Protein AF-A0AAD0WI29-F1 (afdb_monomer_lite)

Structure (mmCIF, N/CA/C/O backbone):
data_AF-A0AAD0WI29-F1
#
_entry.id   AF-A0AAD0WI29-F1
#
loop_
_atom_site.group_PDB
_atom_site.id
_atom_site.type_symbol
_atom_site.label_atom_id
_atom_site.label_alt_id
_atom_site.label_comp_id
_atom_site.label_asym_id
_atom_site.label_entity_id
_atom_site.label_seq_id
_atom_site.pdbx_PDB_ins_code
_atom_site.Cartn_x
_atom_site.Cartn_y
_atom_site.Cartn_z
_atom_site.occupancy
_atom_site.B_iso_or_equiv
_atom_site.auth_seq_id
_atom_site.auth_comp_id
_atom_site.auth_asym_id
_atom_site.auth_atom_id
_atom_site.pdbx_PDB_model_num
ATOM 1 N N . MET A 1 1 ? 20.778 -1.646 -0.761 1.00 39.88 1 MET A N 1
ATOM 2 C CA . MET A 1 1 ? 20.517 -1.618 -2.217 1.00 39.88 1 MET A CA 1
ATOM 3 C C . MET A 1 1 ? 19.175 -0.951 -2.430 1.00 39.88 1 MET A C 1
ATOM 5 O O . MET A 1 1 ? 18.152 -1.609 -2.266 1.00 39.88 1 MET A O 1
ATOM 9 N N . GLU A 1 2 ? 19.166 0.341 -2.748 1.00 46.34 2 GLU A N 1
ATOM 10 C CA . GLU A 1 2 ? 17.969 1.002 -3.269 1.00 46.34 2 GLU A CA 1
ATOM 11 C C . GLU A 1 2 ? 17.671 0.388 -4.636 1.00 46.34 2 GLU A C 1
ATOM 13 O O . GLU A 1 2 ? 18.314 0.671 -5.641 1.00 46.34 2 GLU A O 1
ATOM 18 N N . ARG A 1 3 ? 16.768 -0.590 -4.650 1.00 57.34 3 ARG A N 1
ATOM 19 C CA . ARG A 1 3 ? 16.288 -1.200 -5.887 1.00 57.34 3 ARG A CA 1
ATOM 20 C C . ARG A 1 3 ? 15.343 -0.191 -6.525 1.00 57.34 3 ARG A C 1
ATOM 22 O O . ARG A 1 3 ? 14.165 -0.158 -6.159 1.00 57.34 3 ARG A O 1
ATOM 29 N N . GLU A 1 4 ? 15.916 0.625 -7.405 1.00 71.81 4 GLU A N 1
ATOM 30 C CA . GLU A 1 4 ? 15.285 1.757 -8.079 1.00 71.81 4 GLU A CA 1
ATOM 31 C 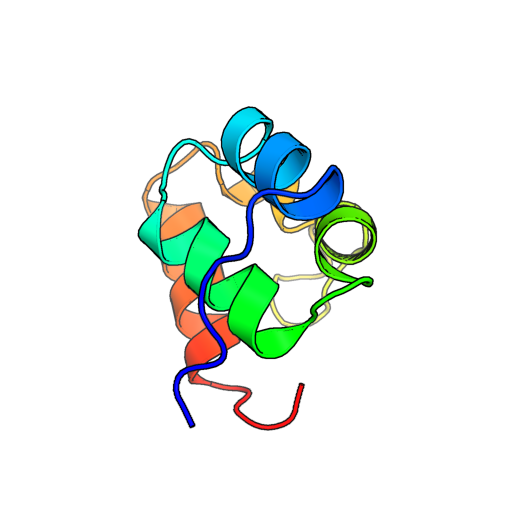C . GLU A 1 4 ? 13.854 1.458 -8.530 1.00 71.81 4 GLU A C 1
ATOM 33 O O . GLU A 1 4 ? 13.522 0.370 -9.016 1.00 71.81 4 GLU A O 1
ATOM 38 N N . TRP A 1 5 ? 13.001 2.463 -8.365 1.00 79.88 5 TRP A N 1
ATOM 39 C CA . TRP A 1 5 ? 11.710 2.533 -9.025 1.00 79.88 5 TRP A CA 1
ATOM 40 C C . TRP A 1 5 ? 11.927 2.404 -10.538 1.00 79.88 5 TRP A C 1
ATOM 42 O O . TRP A 1 5 ? 12.480 3.300 -11.171 1.00 79.88 5 TRP A O 1
ATOM 52 N N . ARG A 1 6 ? 11.542 1.264 -11.119 1.00 77.44 6 ARG A N 1
ATOM 53 C CA . ARG A 1 6 ? 11.719 0.990 -12.551 1.00 77.44 6 ARG A CA 1
ATOM 54 C C . ARG A 1 6 ? 10.394 1.178 -13.251 1.00 77.44 6 ARG A C 1
ATOM 56 O O . ARG A 1 6 ? 9.501 0.395 -12.962 1.00 77.44 6 ARG A O 1
ATOM 63 N N . GLY A 1 7 ? 10.315 2.120 -14.191 1.00 78.88 7 GLY A N 1
ATOM 64 C CA . GLY A 1 7 ? 9.160 2.277 -15.076 1.00 78.88 7 GLY A CA 1
ATOM 65 C C . GLY A 1 7 ? 8.832 0.963 -15.785 1.00 78.88 7 GLY A C 1
ATOM 66 O O . GLY A 1 7 ? 9.528 0.544 -16.705 1.00 78.88 7 GLY A O 1
ATOM 67 N N . ASN A 1 8 ? 7.820 0.275 -15.280 1.00 86.44 8 ASN A N 1
ATOM 68 C CA . ASN A 1 8 ? 7.222 -0.933 -15.822 1.00 86.44 8 ASN A CA 1
ATOM 69 C C . ASN A 1 8 ? 5.716 -0.915 -15.516 1.00 86.44 8 ASN A C 1
ATOM 71 O O . ASN A 1 8 ? 5.252 -0.090 -14.723 1.00 86.44 8 ASN A O 1
ATOM 75 N N . GLY A 1 9 ? 4.965 -1.858 -16.088 1.00 89.06 9 GLY A N 1
ATOM 76 C CA . GLY A 1 9 ? 3.506 -1.890 -15.942 1.00 89.06 9 GLY A CA 1
ATOM 77 C C . GLY A 1 9 ? 3.009 -1.881 -14.490 1.00 89.06 9 GLY A C 1
ATOM 78 O O . GLY A 1 9 ? 1.961 -1.312 -14.217 1.00 89.06 9 GLY A O 1
ATOM 79 N N . ILE A 1 10 ? 3.767 -2.427 -13.531 1.00 90.81 10 ILE A N 1
ATOM 80 C CA . ILE A 1 10 ? 3.369 -2.427 -12.115 1.00 90.81 10 ILE A CA 1
ATOM 81 C C . ILE A 1 10 ? 3.594 -1.057 -11.481 1.00 90.81 10 ILE A C 1
ATOM 83 O O . ILE A 1 10 ? 2.717 -0.563 -10.785 1.00 90.81 10 ILE A O 1
ATOM 87 N N . THR A 1 11 ? 4.743 -0.420 -11.710 1.00 91.38 11 THR A N 1
ATOM 88 C CA . THR A 1 11 ? 4.984 0.935 -11.185 1.00 91.38 11 THR A CA 1
ATOM 89 C C . THR A 1 11 ? 4.056 1.968 -11.818 1.00 91.38 11 THR A C 1
ATOM 91 O O . THR A 1 11 ? 3.629 2.891 -11.136 1.00 91.38 11 THR A O 1
ATOM 94 N N . GLU A 1 12 ? 3.710 1.796 -13.098 1.00 93.12 12 GLU A N 1
ATOM 95 C CA . GLU A 1 12 ? 2.718 2.637 -13.775 1.00 93.12 12 GLU A CA 1
ATOM 96 C C . GLU A 1 12 ? 1.339 2.471 -13.139 1.00 93.12 12 GLU A C 1
ATOM 98 O O . GLU A 1 12 ? 0.676 3.463 -12.838 1.00 93.12 12 GLU A O 1
ATOM 103 N N . GLU A 1 13 ? 0.933 1.230 -12.871 1.00 94.50 13 GLU A N 1
ATOM 104 C CA . GLU A 1 13 ? -0.341 0.949 -12.219 1.00 94.50 13 GLU A CA 1
ATOM 105 C C . GLU A 1 13 ? -0.370 1.467 -10.775 1.00 94.50 13 GLU A C 1
ATOM 107 O O . GLU A 1 13 ? -1.332 2.112 -10.367 1.00 94.50 13 GLU A O 1
ATOM 112 N N . LEU A 1 14 ? 0.716 1.302 -10.013 1.00 93.69 14 LEU A N 1
ATOM 113 C CA . LEU A 1 14 ? 0.840 1.885 -8.675 1.00 93.69 14 LEU A CA 1
ATOM 114 C C . LEU A 1 14 ? 0.714 3.412 -8.698 1.00 93.69 14 LEU A C 1
ATOM 116 O O . LEU A 1 14 ? 0.024 3.967 -7.851 1.00 93.69 14 LEU A O 1
ATOM 120 N N . SER A 1 15 ? 1.331 4.092 -9.668 1.00 92.75 15 SER A N 1
ATOM 121 C CA . SER A 1 15 ? 1.196 5.547 -9.823 1.00 92.75 15 SER A CA 1
ATOM 122 C C . SER A 1 15 ? -0.211 5.994 -10.220 1.00 92.75 15 SER A C 1
ATOM 124 O O . SER A 1 15 ? -0.572 7.134 -9.947 1.00 92.75 15 SER A O 1
ATOM 126 N N . ARG A 1 16 ? -1.010 5.130 -10.857 1.00 93.81 16 ARG A N 1
ATOM 127 C CA . ARG A 1 16 ? -2.421 5.418 -11.162 1.00 93.81 16 ARG A CA 1
ATOM 128 C C . ARG A 1 16 ? -3.327 5.216 -9.954 1.00 93.81 16 ARG A C 1
ATOM 130 O O . ARG A 1 16 ? -4.258 5.990 -9.762 1.00 93.81 16 ARG A O 1
ATOM 137 N N . LEU A 1 17 ? -3.073 4.172 -9.167 1.00 94.06 17 LEU A N 1
ATOM 138 C CA . LEU A 1 17 ? -3.905 3.804 -8.019 1.00 94.06 17 LEU A CA 1
ATOM 139 C C . LEU A 1 17 ? -3.584 4.632 -6.768 1.00 94.06 17 LEU A C 1
ATOM 141 O O . LEU A 1 17 ? -4.449 4.818 -5.915 1.00 94.06 17 LEU A O 1
ATOM 145 N N . ILE A 1 18 ? -2.347 5.117 -6.640 1.00 93.62 18 ILE A N 1
ATOM 146 C CA . ILE A 1 18 ? -1.847 5.774 -5.434 1.00 93.62 18 ILE A CA 1
ATOM 147 C C . ILE A 1 18 ? -1.329 7.168 -5.782 1.00 93.62 18 ILE A C 1
ATOM 149 O O . ILE A 1 18 ? -0.269 7.323 -6.382 1.00 93.62 18 ILE A O 1
ATOM 153 N N . ASN A 1 19 ? -2.045 8.194 -5.321 1.00 88.81 19 ASN A N 1
ATOM 154 C CA . ASN A 1 19 ? -1.627 9.591 -5.499 1.00 88.81 19 ASN A CA 1
ATOM 155 C C . ASN A 1 19 ? -0.362 9.947 -4.695 1.00 88.81 19 ASN A C 1
ATOM 157 O O . ASN A 1 19 ? 0.334 10.905 -5.020 1.00 88.81 19 ASN A O 1
ATOM 161 N N . ASP A 1 20 ? -0.071 9.197 -3.632 1.00 90.69 20 ASP A N 1
ATOM 162 C CA . ASP A 1 20 ? 1.123 9.376 -2.810 1.00 90.69 20 ASP A CA 1
ATOM 163 C C . ASP A 1 20 ? 2.295 8.545 -3.351 1.00 90.69 20 ASP A C 1
ATOM 165 O O . ASP A 1 20 ? 2.358 7.321 -3.190 1.00 90.69 20 ASP A O 1
ATOM 169 N N . GLN A 1 21 ? 3.248 9.231 -3.980 1.00 90.00 21 GLN A N 1
ATOM 170 C CA . GLN A 1 21 ? 4.394 8.588 -4.612 1.00 90.00 21 GLN A CA 1
ATOM 171 C C . GLN A 1 21 ? 5.333 7.903 -3.606 1.00 90.00 21 GLN A C 1
ATOM 173 O O . GLN A 1 21 ? 5.955 6.897 -3.945 1.00 90.00 21 GLN A O 1
ATOM 178 N N . GLU A 1 22 ? 5.437 8.404 -2.376 1.00 90.25 22 GLU A N 1
ATOM 179 C CA . GLU A 1 22 ? 6.308 7.810 -1.359 1.00 90.25 22 GLU A CA 1
ATOM 180 C C . GLU A 1 22 ? 5.712 6.502 -0.835 1.00 90.25 22 GLU A C 1
ATOM 182 O O . GLU A 1 22 ? 6.423 5.503 -0.711 1.00 90.25 22 GLU A O 1
ATOM 187 N N . ILE A 1 23 ? 4.391 6.452 -0.642 1.00 92.31 23 ILE A N 1
ATOM 188 C CA . ILE A 1 23 ? 3.693 5.197 -0.336 1.00 92.31 23 ILE A CA 1
ATOM 189 C C . ILE A 1 23 ? 3.823 4.212 -1.498 1.00 92.31 23 ILE A C 1
ATOM 191 O O . ILE A 1 23 ? 4.142 3.044 -1.273 1.00 92.31 23 ILE A O 1
ATOM 195 N N . ALA A 1 24 ? 3.627 4.665 -2.739 1.00 93.44 24 ALA A N 1
ATOM 196 C CA . ALA A 1 24 ? 3.769 3.807 -3.911 1.00 93.44 24 ALA A CA 1
ATOM 197 C C . ALA A 1 24 ? 5.172 3.178 -3.983 1.00 93.44 24 ALA A C 1
ATOM 199 O O . ALA A 1 24 ? 5.303 1.961 -4.150 1.00 93.44 24 ALA A O 1
ATOM 200 N N . LYS A 1 25 ? 6.224 3.986 -3.784 1.00 91.31 25 LYS A N 1
ATOM 201 C CA . LYS A 1 25 ? 7.617 3.520 -3.724 1.00 91.31 25 LYS A CA 1
ATOM 202 C C . LYS A 1 25 ? 7.853 2.541 -2.580 1.00 91.31 25 LYS A C 1
ATOM 204 O O . LYS A 1 25 ? 8.526 1.537 -2.803 1.00 91.31 25 LYS A O 1
ATOM 209 N N . ALA A 1 26 ? 7.310 2.804 -1.393 1.00 90.00 26 ALA A N 1
ATOM 210 C CA . ALA A 1 26 ? 7.448 1.916 -0.242 1.00 90.00 26 ALA A CA 1
ATOM 211 C C . ALA A 1 26 ? 6.816 0.542 -0.518 1.00 90.00 26 ALA A C 1
ATOM 213 O O . ALA A 1 26 ? 7.480 -0.481 -0.362 1.00 90.00 26 ALA A O 1
ATOM 214 N N . ILE A 1 27 ? 5.583 0.519 -1.034 1.00 91.81 27 ILE A N 1
ATOM 215 C CA . ILE A 1 27 ? 4.874 -0.715 -1.406 1.00 91.81 27 ILE A CA 1
ATOM 216 C C . ILE A 1 27 ? 5.659 -1.488 -2.472 1.00 91.81 27 ILE A C 1
ATOM 218 O O . ILE A 1 27 ? 5.913 -2.680 -2.298 1.00 91.81 27 ILE A O 1
ATOM 222 N N . TRP A 1 28 ? 6.109 -0.821 -3.542 1.00 91.44 28 TRP A N 1
ATOM 223 C CA . TRP A 1 28 ? 6.945 -1.454 -4.570 1.00 91.44 28 TRP A CA 1
ATOM 224 C C . TRP A 1 28 ? 8.259 -1.995 -4.003 1.00 91.44 28 TRP A C 1
ATOM 226 O O . TRP A 1 28 ? 8.713 -3.082 -4.374 1.00 91.44 28 TRP A O 1
ATOM 236 N N . GLY A 1 29 ? 8.875 -1.227 -3.105 1.00 88.12 29 GLY A N 1
ATOM 237 C CA . GLY A 1 29 ? 10.110 -1.564 -2.416 1.00 88.12 29 GLY A CA 1
ATOM 238 C C . GLY A 1 29 ? 10.016 -2.902 -1.691 1.00 88.12 29 GLY A C 1
ATOM 239 O O . GLY A 1 29 ? 10.913 -3.737 -1.865 1.00 88.12 29 GLY A O 1
ATOM 240 N N . SER A 1 30 ? 8.912 -3.093 -0.969 1.00 87.75 30 SER A N 1
ATOM 241 C CA . SER A 1 30 ? 8.589 -4.287 -0.190 1.00 87.75 30 SER A CA 1
ATOM 242 C C . SER A 1 30 ? 8.111 -5.454 -1.060 1.00 87.75 30 SER A C 1
ATOM 244 O O . SER A 1 30 ? 8.664 -6.541 -0.986 1.00 87.75 30 SER A O 1
ATOM 246 N N . LEU A 1 31 ? 7.126 -5.242 -1.937 1.00 90.19 31 LEU A N 1
ATOM 247 C CA . LEU A 1 31 ? 6.340 -6.341 -2.523 1.00 90.19 31 LEU A CA 1
ATOM 248 C C . LEU A 1 31 ? 6.668 -6.668 -3.979 1.00 90.19 31 LEU A C 1
ATOM 250 O O . LEU A 1 31 ? 6.306 -7.737 -4.474 1.00 90.19 31 LEU A O 1
ATOM 254 N N . ARG A 1 32 ? 7.326 -5.752 -4.699 1.00 90.06 32 ARG A N 1
ATOM 255 C CA . ARG A 1 32 ? 7.676 -5.921 -6.119 1.00 90.06 32 ARG A CA 1
ATOM 256 C C . ARG A 1 32 ? 6.457 -6.329 -6.954 1.00 90.06 32 ARG A C 1
ATOM 258 O O . ARG A 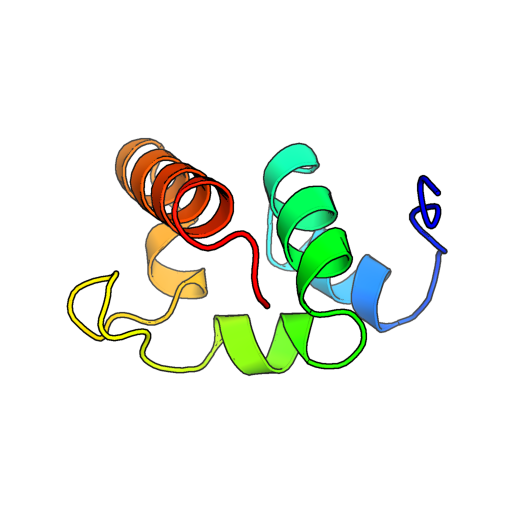1 32 ? 5.468 -5.599 -6.983 1.00 90.06 32 ARG A O 1
ATOM 265 N N . SER A 1 33 ? 6.506 -7.480 -7.625 1.00 91.19 33 SER A N 1
ATOM 266 C CA . SER A 1 33 ? 5.437 -7.973 -8.499 1.00 91.19 33 SER A CA 1
ATOM 267 C C . SER A 1 33 ? 4.093 -8.147 -7.800 1.00 91.19 33 SER A C 1
ATOM 269 O O . SER A 1 33 ? 3.060 -8.010 -8.448 1.00 91.19 33 SER A O 1
ATOM 271 N N . GLU A 1 34 ? 4.084 -8.376 -6.485 1.00 92.56 34 GLU A N 1
ATOM 272 C CA . GLU A 1 34 ? 2.845 -8.578 -5.734 1.00 92.56 34 GLU A CA 1
ATOM 273 C C . GLU A 1 34 ? 2.189 -7.265 -5.279 1.00 92.56 34 GLU A C 1
ATOM 275 O O . GLU A 1 34 ? 1.098 -7.308 -4.716 1.00 92.56 34 GLU A O 1
ATOM 280 N N . SER A 1 35 ? 2.799 -6.102 -5.546 1.00 93.19 35 SER A N 1
ATOM 281 C CA . SER A 1 35 ? 2.338 -4.796 -5.041 1.00 93.19 35 SER A CA 1
ATOM 282 C C . SER A 1 35 ? 0.871 -4.505 -5.365 1.00 93.19 35 SER A C 1
ATOM 284 O O . SER A 1 35 ? 0.079 -4.247 -4.463 1.00 93.19 35 SER A O 1
ATOM 286 N N . VAL A 1 36 ? 0.484 -4.594 -6.643 1.00 95.31 36 VAL A N 1
ATOM 287 C CA . VAL A 1 36 ? -0.894 -4.301 -7.081 1.00 95.31 36 VAL A CA 1
ATOM 288 C C . VAL A 1 36 ? -1.869 -5.320 -6.505 1.00 95.31 36 VAL A C 1
ATOM 290 O O . VAL A 1 36 ? -2.911 -4.969 -5.972 1.00 95.31 36 VAL A O 1
ATOM 293 N N . LYS A 1 37 ? -1.511 -6.603 -6.532 1.00 95.62 37 LYS A N 1
ATOM 294 C CA . LYS A 1 37 ? -2.360 -7.667 -5.990 1.00 95.62 37 LYS A CA 1
ATOM 295 C C . LYS A 1 37 ? -2.601 -7.504 -4.491 1.00 95.62 37 LYS A C 1
ATOM 297 O O . LYS A 1 37 ? -3.691 -7.781 -4.004 1.00 95.62 37 LYS A O 1
ATOM 302 N N . TRP A 1 38 ? -1.578 -7.081 -3.760 1.00 95.06 38 TRP A N 1
ATOM 303 C CA . TRP A 1 38 ? -1.654 -6.831 -2.332 1.00 95.06 38 TRP A CA 1
ATOM 304 C C . TRP A 1 38 ? -2.561 -5.648 -1.986 1.00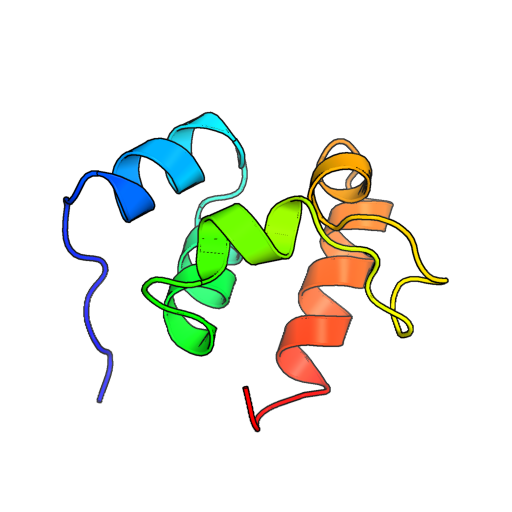 95.06 38 TRP A C 1
ATOM 306 O O . TRP A 1 38 ? -3.297 -5.740 -1.008 1.00 95.06 38 TRP A O 1
ATOM 316 N N . LEU A 1 39 ? -2.598 -4.596 -2.816 1.00 96.56 39 LEU A N 1
ATOM 317 C CA . LEU A 1 39 ? -3.521 -3.466 -2.627 1.00 96.56 39 LEU A CA 1
ATOM 318 C C . LEU A 1 39 ? -4.992 -3.896 -2.557 1.00 96.56 39 LEU A C 1
ATOM 320 O O . LEU A 1 39 ? -5.782 -3.251 -1.872 1.00 96.56 39 LEU A O 1
ATOM 324 N N . HIS A 1 40 ? -5.338 -4.988 -3.239 1.00 96.81 40 HIS A N 1
ATOM 325 C CA . HIS A 1 40 ? -6.692 -5.537 -3.318 1.00 96.81 40 HIS A CA 1
ATOM 326 C C . HIS A 1 40 ? -6.927 -6.735 -2.386 1.00 96.81 40 HIS A C 1
ATOM 328 O O . HIS A 1 40 ? -7.903 -7.467 -2.555 1.00 96.81 40 HIS A O 1
ATOM 334 N N . ARG A 1 41 ? -6.027 -6.989 -1.431 1.00 96.00 41 ARG A N 1
ATOM 335 C CA . ARG A 1 41 ? -6.164 -8.084 -0.466 1.00 96.00 41 ARG A CA 1
ATOM 336 C C . ARG A 1 41 ? -6.429 -7.538 0.935 1.00 96.00 41 ARG A C 1
ATOM 338 O O . ARG A 1 41 ? -5.733 -6.616 1.351 1.00 96.00 41 ARG A O 1
ATOM 345 N N . PRO A 1 42 ? -7.352 -8.153 1.695 1.00 96.38 42 PRO A N 1
ATOM 346 C CA . PRO A 1 42 ? -7.494 -7.900 3.122 1.00 96.38 42 PRO A CA 1
ATOM 347 C C . PRO A 1 42 ? -6.163 -8.081 3.855 1.00 96.38 42 PRO A C 1
ATOM 349 O O . PRO A 1 42 ? -5.547 -9.148 3.774 1.00 96.38 42 PRO A O 1
ATOM 352 N N . VAL A 1 43 ? -5.727 -7.058 4.591 1.00 92.81 43 VAL A N 1
ATOM 353 C CA . VAL A 1 43 ? -4.522 -7.130 5.426 1.00 92.81 43 VAL A CA 1
ATOM 354 C C . VAL A 1 43 ? -4.938 -7.159 6.898 1.00 92.81 43 VAL A C 1
ATOM 356 O O . VAL A 1 43 ? -5.508 -6.179 7.377 1.00 92.81 43 VAL A O 1
ATOM 359 N N . PRO A 1 44 ? -4.635 -8.227 7.663 1.00 91.44 44 PRO A N 1
ATOM 360 C CA . PRO A 1 44 ? -5.063 -8.346 9.061 1.00 91.44 44 PRO A CA 1
ATOM 361 C C . PRO A 1 44 ? -4.667 -7.156 9.947 1.00 91.44 44 PRO A C 1
ATOM 363 O O . PRO A 1 44 ? -5.457 -6.699 10.765 1.00 91.44 44 PRO A O 1
ATOM 366 N N . MET A 1 45 ? -3.473 -6.595 9.736 1.00 90.25 45 MET A N 1
ATOM 367 C CA . MET A 1 45 ? -2.977 -5.427 10.481 1.00 90.25 45 MET A CA 1
ATOM 368 C C . MET A 1 45 ? -3.662 -4.105 10.116 1.00 90.25 45 MET A C 1
ATOM 370 O O . MET A 1 45 ? -3.490 -3.109 10.811 1.00 90.25 45 MET A O 1
ATOM 374 N N . LEU A 1 46 ? -4.444 -4.096 9.041 1.00 94.00 46 LEU A N 1
ATOM 375 C CA . LEU A 1 46 ? -5.312 -2.995 8.641 1.00 94.00 46 LEU A CA 1
ATOM 376 C C . LEU A 1 46 ? -6.777 -3.338 8.940 1.00 94.00 46 LEU A C 1
ATOM 378 O O . LEU A 1 46 ? -7.666 -2.965 8.185 1.00 94.00 46 LEU A O 1
ATOM 382 N N . GLU A 1 47 ? -7.028 -4.091 10.017 1.00 94.50 47 G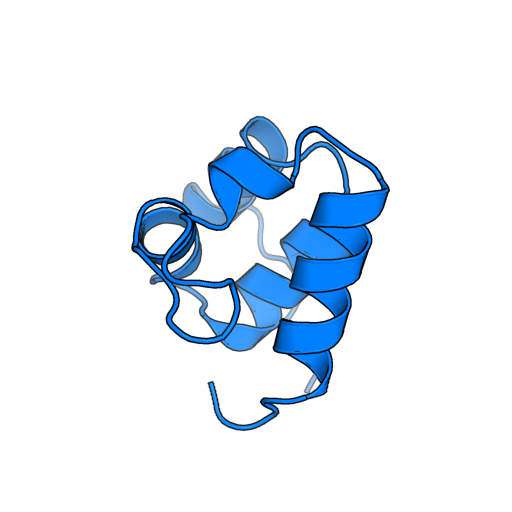LU A N 1
ATOM 383 C CA . GLU A 1 47 ? -8.369 -4.560 10.407 1.00 94.50 47 GLU A CA 1
ATOM 384 C C . GLU A 1 47 ? -9.056 -5.362 9.291 1.00 94.50 47 GLU A C 1
ATOM 386 O O . GLU A 1 47 ? -10.270 -5.322 9.124 1.00 94.50 47 GLU A O 1
ATOM 391 N N . SER A 1 48 ? -8.264 -6.104 8.511 1.00 94.94 48 SER A N 1
ATOM 392 C CA . SER A 1 48 ? -8.721 -6.857 7.335 1.00 94.94 48 SER A CA 1
ATOM 393 C C . SER A 1 48 ? -9.319 -5.993 6.215 1.00 94.94 48 SER A C 1
ATOM 395 O O . SER A 1 48 ? -10.009 -6.516 5.345 1.00 94.94 48 SER A O 1
ATOM 397 N N . GLN A 1 49 ? -9.027 -4.692 6.188 1.00 96.56 49 GLN A N 1
ATOM 398 C CA . GLN A 1 49 ? -9.354 -3.830 5.053 1.00 96.56 49 GLN A CA 1
ATOM 399 C C . GLN A 1 49 ? -8.319 -3.997 3.935 1.00 96.56 49 GLN A C 1
ATOM 401 O O . GLN A 1 49 ? -7.164 -4.372 4.180 1.00 96.56 49 GLN A O 1
ATOM 406 N N . CYS A 1 50 ? -8.734 -3.723 2.699 1.00 96.81 50 CYS A N 1
ATOM 407 C CA . CYS A 1 50 ? -7.814 -3.657 1.573 1.00 96.81 50 CYS A CA 1
ATOM 408 C C . CYS A 1 50 ? -7.043 -2.328 1.629 1.00 96.81 50 CYS A C 1
ATOM 410 O O . CYS A 1 50 ? -7.657 -1.277 1.829 1.00 96.81 50 CYS A O 1
ATOM 412 N N . PRO A 1 51 ? -5.713 -2.330 1.428 1.00 96.88 51 PRO A N 1
ATOM 413 C CA . PRO A 1 51 ? -4.923 -1.106 1.446 1.00 96.88 51 PRO A CA 1
ATOM 414 C C . PRO A 1 51 ? -5.449 -0.028 0.496 1.00 96.88 51 PRO A C 1
ATOM 416 O O . PRO A 1 51 ? -5.433 1.140 0.866 1.00 96.88 51 PRO A O 1
ATOM 419 N N . ILE A 1 52 ? -5.947 -0.401 -0.690 1.00 96.69 52 ILE A N 1
ATOM 420 C CA . ILE A 1 52 ? -6.454 0.569 -1.669 1.00 96.69 52 ILE A CA 1
ATOM 421 C C . ILE A 1 52 ? -7.584 1.443 -1.113 1.00 96.69 52 ILE A C 1
ATOM 423 O O . ILE A 1 52 ? -7.558 2.656 -1.308 1.00 96.69 52 ILE A O 1
ATOM 427 N N . ASP A 1 53 ? -8.494 0.860 -0.334 1.00 96.06 53 ASP A N 1
ATOM 428 C CA . ASP A 1 53 ? -9.652 1.565 0.222 1.00 96.06 53 ASP A CA 1
ATOM 429 C C . ASP A 1 53 ? -9.234 2.607 1.275 1.00 96.06 53 ASP A C 1
ATOM 431 O O . ASP A 1 53 ? -9.915 3.610 1.490 1.00 96.06 53 ASP A O 1
ATOM 435 N N . LEU A 1 54 ? -8.075 2.410 1.911 1.00 96.06 54 LEU A N 1
ATOM 436 C CA . LEU A 1 54 ? -7.535 3.309 2.931 1.00 96.06 54 LEU A CA 1
ATOM 437 C C . LEU A 1 54 ? -6.753 4.489 2.339 1.00 96.06 54 LEU A C 1
ATOM 439 O O . LEU A 1 54 ? -6.625 5.530 2.981 1.00 96.06 54 LEU A O 1
ATOM 443 N N . LEU A 1 55 ? -6.219 4.370 1.123 1.00 95.75 55 LEU A N 1
ATOM 444 C CA . LEU A 1 55 ? -5.305 5.378 0.564 1.00 95.75 55 LEU A CA 1
ATOM 445 C C . LEU A 1 55 ? -5.994 6.700 0.187 1.00 95.75 55 LEU A C 1
ATOM 447 O O . LEU A 1 55 ? -5.318 7.715 -0.020 1.00 95.75 55 LEU A O 1
ATOM 451 N N . HIS A 1 56 ? -7.326 6.720 0.154 1.00 92.19 56 HIS A N 1
ATOM 452 C CA . HIS A 1 56 ? -8.122 7.905 -0.162 1.00 92.19 56 HIS A CA 1
ATOM 453 C C . HIS A 1 56 ? -8.109 8.970 0.949 1.00 92.19 56 HIS A C 1
ATOM 455 O O . HIS A 1 56 ? -8.334 10.146 0.662 1.00 92.19 56 HIS A O 1
ATOM 461 N N . THR A 1 57 ? -7.788 8.608 2.196 1.00 93.88 57 THR A N 1
ATOM 462 C CA . THR A 1 57 ? -7.750 9.539 3.339 1.00 93.88 57 THR A CA 1
ATOM 463 C C . THR A 1 57 ? -6.334 9.683 3.897 1.00 93.88 57 THR A C 1
ATOM 465 O O . THR A 1 57 ? -5.510 8.780 3.769 1.00 93.88 57 THR A O 1
ATOM 468 N N . GLU A 1 58 ? -6.014 10.825 4.518 1.00 93.38 58 GLU A N 1
ATOM 469 C CA . GLU A 1 58 ? -4.693 10.997 5.154 1.00 93.38 58 GLU A CA 1
ATOM 470 C C . GLU A 1 58 ? -4.506 10.036 6.331 1.00 93.38 58 GLU A C 1
ATOM 472 O O . GLU A 1 58 ? -3.435 9.459 6.495 1.00 93.38 58 GLU A O 1
ATOM 477 N N . GLU A 1 59 ? -5.565 9.805 7.108 1.00 95.38 59 GLU A N 1
ATOM 478 C CA . GLU A 1 59 ? -5.552 8.834 8.201 1.00 95.38 59 GLU A CA 1
ATOM 479 C C . GLU A 1 59 ? -5.239 7.420 7.691 1.00 95.38 59 GLU A C 1
ATOM 481 O O . GLU A 1 59 ? -4.339 6.753 8.205 1.00 95.38 59 GLU A O 1
ATOM 486 N N . GLY A 1 60 ? -5.926 6.974 6.636 1.00 95.56 60 GLY A N 1
ATOM 487 C CA . GLY A 1 60 ? -5.696 5.658 6.051 1.00 95.56 60 GLY A CA 1
ATOM 488 C C . GLY A 1 60 ? -4.303 5.530 5.429 1.00 95.56 60 GLY A C 1
ATOM 489 O O . GLY A 1 60 ? -3.626 4.525 5.659 1.00 95.56 60 GLY A O 1
ATOM 490 N N . ARG A 1 61 ? -3.796 6.577 4.762 1.00 95.19 61 ARG A N 1
ATOM 491 C CA . ARG A 1 61 ? -2.386 6.652 4.336 1.00 95.19 61 ARG A CA 1
ATOM 492 C C . ARG A 1 61 ? -1.421 6.503 5.511 1.00 95.19 61 ARG A C 1
ATOM 494 O O . ARG A 1 61 ? -0.460 5.742 5.411 1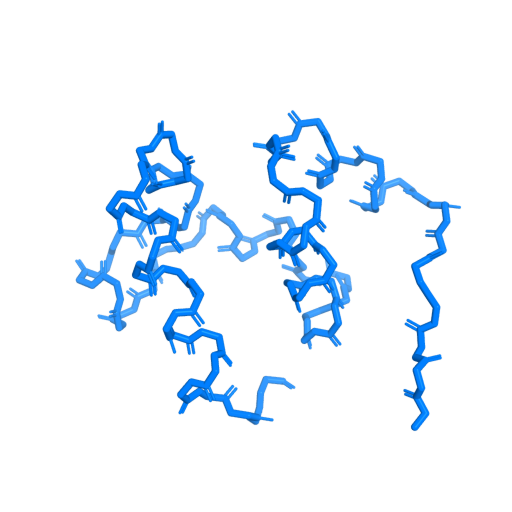.00 95.19 61 ARG A O 1
ATOM 501 N N . GLY A 1 62 ? -1.684 7.173 6.633 1.00 94.56 62 GLY A N 1
ATOM 502 C CA . GLY A 1 62 ? -0.903 7.046 7.865 1.00 94.56 62 GLY A CA 1
ATOM 503 C C . GLY A 1 62 ? -0.852 5.609 8.387 1.00 94.56 62 GLY A C 1
ATOM 504 O O . GLY A 1 62 ? 0.229 5.105 8.696 1.00 94.56 62 GLY A O 1
ATOM 505 N N . ARG A 1 63 ? -1.994 4.913 8.401 1.00 95.44 63 ARG A N 1
ATOM 506 C CA . ARG A 1 63 ? -2.082 3.498 8.804 1.00 95.44 63 ARG A CA 1
ATOM 507 C C . ARG A 1 63 ? -1.291 2.578 7.876 1.00 95.44 63 ARG A C 1
ATOM 509 O O . ARG A 1 63 ? -0.551 1.721 8.357 1.00 95.44 63 ARG A O 1
ATOM 516 N N . VAL A 1 64 ? -1.404 2.770 6.559 1.00 94.44 64 VAL A N 1
ATOM 517 C CA . VAL A 1 64 ? -0.645 1.989 5.568 1.00 94.44 64 VAL A CA 1
ATOM 518 C C . VAL A 1 64 ? 0.859 2.227 5.731 1.00 94.44 64 VAL A C 1
ATOM 520 O O . VAL A 1 64 ? 1.612 1.258 5.799 1.00 94.44 64 VAL A O 1
ATOM 523 N N . ARG A 1 65 ? 1.306 3.486 5.876 1.00 92.56 65 ARG A N 1
ATOM 524 C CA . ARG A 1 65 ? 2.721 3.815 6.142 1.00 92.56 65 ARG A CA 1
ATOM 525 C C . ARG A 1 65 ? 3.222 3.137 7.412 1.00 92.56 65 ARG A C 1
ATOM 527 O O . ARG A 1 65 ? 4.274 2.504 7.384 1.00 92.56 65 ARG A O 1
ATOM 534 N N . TRP A 1 66 ? 2.469 3.244 8.507 1.00 91.88 66 TRP A N 1
ATOM 535 C CA . TRP A 1 66 ? 2.841 2.623 9.775 1.00 91.88 66 TRP A CA 1
ATOM 536 C C . TRP A 1 66 ? 2.993 1.107 9.626 1.00 91.88 66 TRP A C 1
ATOM 538 O O . TRP A 1 66 ? 4.017 0.557 10.012 1.00 91.88 66 TRP A O 1
ATOM 548 N N . MET A 1 67 ? 2.043 0.439 8.971 1.00 91.44 67 MET A N 1
ATOM 549 C CA . MET A 1 67 ? 2.103 -1.007 8.760 1.00 91.44 67 MET A CA 1
ATOM 550 C C . MET A 1 67 ? 3.294 -1.447 7.890 1.00 91.44 67 MET A C 1
ATOM 552 O O . MET A 1 67 ? 3.906 -2.474 8.198 1.00 91.44 67 MET A O 1
ATOM 556 N N . LEU A 1 68 ? 3.653 -0.673 6.856 1.00 88.25 68 LEU A N 1
ATOM 557 C CA . LEU A 1 68 ? 4.843 -0.923 6.030 1.00 88.25 68 LEU A CA 1
ATOM 558 C C . LEU A 1 68 ? 6.141 -0.781 6.841 1.00 88.25 68 LEU A C 1
ATOM 560 O O . LEU A 1 68 ? 7.045 -1.595 6.691 1.00 88.25 68 LEU A O 1
ATOM 564 N N . ILE A 1 69 ? 6.225 0.215 7.730 1.00 86.38 69 ILE A N 1
ATOM 565 C CA . ILE A 1 69 ? 7.390 0.434 8.605 1.00 86.38 69 ILE A CA 1
ATOM 566 C C . ILE A 1 69 ? 7.484 -0.655 9.682 1.00 86.38 69 ILE A C 1
ATOM 568 O O . ILE A 1 69 ? 8.570 -1.145 9.985 1.00 86.38 69 ILE A O 1
ATOM 572 N N . SER A 1 70 ? 6.350 -1.047 10.264 1.00 85.62 70 SER A N 1
ATOM 573 C CA . SER A 1 70 ? 6.288 -2.022 11.356 1.00 85.62 70 SER A CA 1
ATOM 574 C C . SER A 1 70 ? 6.505 -3.470 10.912 1.00 85.62 70 SER A C 1
ATOM 576 O O . SER A 1 70 ? 6.736 -4.323 11.765 1.00 85.62 70 SER A O 1
ATOM 578 N N . ASN A 1 71 ? 6.477 -3.761 9.607 1.00 78.88 71 ASN A N 1
ATOM 579 C CA . ASN A 1 71 ? 6.793 -5.082 9.060 1.00 78.88 71 ASN A CA 1
ATOM 580 C C . ASN A 1 71 ? 7.955 -5.003 8.071 1.0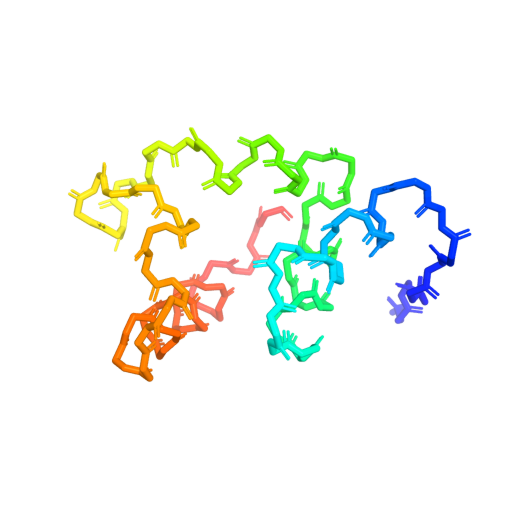0 78.88 71 ASN A C 1
ATOM 582 O O . ASN A 1 71 ? 7.737 -4.951 6.869 1.00 78.88 71 ASN A O 1
ATOM 586 N N . PRO A 1 72 ? 9.207 -5.052 8.532 1.00 63.56 72 PRO A N 1
ATOM 587 C CA . PRO A 1 72 ? 10.358 -4.979 7.635 1.00 63.56 72 PRO A CA 1
ATOM 588 C C . PRO A 1 72 ? 10.616 -6.268 6.825 1.00 63.56 72 PRO A C 1
ATOM 590 O O . PRO A 1 72 ? 11.561 -6.297 6.043 1.00 63.56 72 PRO A O 1
ATOM 593 N N . TRP A 1 73 ? 9.817 -7.330 7.007 1.00 60.06 73 TRP A N 1
ATOM 594 C CA . TRP A 1 73 ? 10.082 -8.682 6.481 1.00 60.06 73 TRP A CA 1
ATOM 595 C C . TRP A 1 73 ? 9.237 -9.097 5.263 1.00 60.06 73 TRP A C 1
ATOM 597 O O . TRP A 1 73 ? 9.160 -10.291 4.975 1.00 60.06 73 TRP A O 1
ATOM 607 N N . TRP A 1 74 ? 8.574 -8.150 4.591 1.00 66.25 74 TRP A N 1
ATOM 608 C CA . TRP A 1 74 ? 7.864 -8.424 3.332 1.00 66.25 74 TRP A CA 1
ATOM 609 C C . TRP A 1 74 ? 8.807 -8.871 2.209 1.00 66.25 74 TRP A C 1
ATOM 611 O O . TRP A 1 74 ? 9.953 -8.364 2.151 1.00 66.25 74 TRP A O 1
#

Foldseek 3Di:
DLPDDDPDPQLVVLVVLAVDNVLSSLLCSQQPPCSVVQQQFQDVQLVRDRLSVLRVDPVSVVSSVVVSVVCVPD

Organism: Ralstonia solanacearum (NCBI:txid305)

Secondary structure (DSSP, 8-state):
-------SHHHHHHHHH-S-HHHHHHHHHHHGGGHHHHHTS-BGGGTTB-HHHHTTSHHHHHHHHHHHHH-TT-

InterPro domains:
  IPR024467 Antitoxin Xre/MbcA/ParS-like, toxin-binding domain [PF09722] (25-68)

Sequence (74 aa):
MEREWRGNGITEELSRLINDQEIAKAIWGSLRSESVKWLHRPVPMLESQCPIDLLHTEEGRGRVRWMLISNPWW

pLDDT: mean 88.75, std 11.26, range [39.88, 96.88]

Radius of gyration: 11.4 Å; chains: 1; bounding box: 30×20×27 Å